Protein AF-A0A8B6GGG6-F1 (afdb_monomer_lite)

Sequence (159 aa):
MYVASELQCPTPSQWQFRARGRCNKIEPWYYCLFNENSLKYTDFCRNKQDFHQPGYKYVVSGNINGKPCDLERFQPFKFKTDGYSRCVFEKSVCNEEGQVNLKNGTTISDRTCRCDYTGGYAFVTKPANICFCVPSQEDCSCFKKHCKEKEILTPGMQC

pLDDT: mean 79.03, std 15.27, range [28.47, 96.12]

Secondary structure (DSSP, 8-state):
-------PPS-HHHHHHHHHHH-SS-SSSEEEEEETTTTEEEEEE-SS---BPTTEEEEEESEEEEEEPPTTEE-SS-B-TTS-SS-SEEPPP--STTEEEEE---SSS--EEEE-TTTTEEESS--SBTTBB-TTTS---EEE--PPTT----TTS--

Structure (mmCIF, N/CA/C/O backbone):
data_AF-A0A8B6GGG6-F1
#
_entry.id   AF-A0A8B6GGG6-F1
#
loop_
_atom_site.group_PDB
_atom_site.id
_atom_site.type_symbol
_atom_site.label_atom_id
_atom_site.label_alt_id
_atom_site.label_comp_id
_atom_site.label_asym_id
_atom_site.label_entity_id
_atom_site.label_seq_id
_atom_site.pdbx_PDB_ins_code
_atom_site.Cartn_x
_atom_site.Cartn_y
_atom_site.Cartn_z
_atom_site.occupancy
_atom_site.B_iso_or_equiv
_atom_site.auth_seq_id
_atom_site.auth_comp_id
_atom_site.auth_asym_id
_atom_site.auth_atom_id
_atom_site.pdbx_PDB_model_num
ATOM 1 N N . MET A 1 1 ? 15.063 11.631 -0.604 1.00 28.67 1 MET A N 1
ATOM 2 C CA . MET A 1 1 ? 15.228 11.563 -2.072 1.00 28.67 1 MET A CA 1
ATOM 3 C C . MET A 1 1 ? 15.707 10.151 -2.379 1.00 28.67 1 MET A C 1
ATOM 5 O O . MET A 1 1 ? 16.855 9.845 -2.097 1.00 28.67 1 MET A O 1
ATOM 9 N N . TYR A 1 2 ? 14.805 9.247 -2.770 1.00 30.88 2 TYR A N 1
ATOM 10 C CA . TYR A 1 2 ? 15.157 7.838 -2.974 1.00 30.88 2 TYR A CA 1
ATOM 11 C C . TYR A 1 2 ? 15.780 7.685 -4.358 1.00 30.88 2 TYR A C 1
ATOM 13 O O . TYR A 1 2 ? 15.108 7.868 -5.372 1.00 30.88 2 TYR A O 1
ATOM 21 N N . VAL A 1 3 ? 17.084 7.425 -4.375 1.00 28.47 3 VAL A N 1
ATOM 22 C CA . VAL A 1 3 ? 17.840 7.103 -5.581 1.00 28.47 3 VAL A CA 1
ATOM 23 C C . VAL A 1 3 ? 17.365 5.724 -6.022 1.00 28.47 3 VAL A C 1
ATOM 25 O O . VAL A 1 3 ? 17.671 4.724 -5.376 1.00 28.47 3 VAL A O 1
ATOM 28 N N . ALA A 1 4 ? 16.543 5.678 -7.072 1.00 39.56 4 ALA A N 1
ATOM 29 C CA . ALA A 1 4 ? 16.265 4.436 -7.772 1.00 39.56 4 ALA A CA 1
ATOM 30 C C . ALA A 1 4 ? 17.620 3.880 -8.208 1.00 39.56 4 ALA A C 1
ATOM 32 O O . ALA A 1 4 ? 18.365 4.566 -8.906 1.00 39.56 4 ALA A O 1
ATOM 33 N N . SER A 1 5 ? 17.970 2.690 -7.729 1.00 37.91 5 SER A N 1
ATOM 34 C CA . SER A 1 5 ? 19.156 1.970 -8.174 1.00 37.91 5 SER A CA 1
ATOM 35 C C . SER A 1 5 ? 19.097 1.871 -9.696 1.00 37.91 5 SER A C 1
ATOM 37 O O . SER A 1 5 ? 18.263 1.137 -10.226 1.00 37.91 5 SER A O 1
ATOM 39 N N . GLU A 1 6 ? 19.929 2.663 -10.377 1.00 42.44 6 GLU A N 1
ATOM 40 C CA . GLU A 1 6 ? 20.127 2.602 -11.820 1.00 42.44 6 GLU A CA 1
ATOM 41 C C . GLU A 1 6 ? 20.426 1.152 -12.196 1.00 42.44 6 GLU A C 1
ATOM 43 O O . GLU A 1 6 ? 21.482 0.610 -11.866 1.00 42.44 6 GLU A O 1
ATOM 48 N N . LEU A 1 7 ? 19.487 0.505 -12.882 1.00 52.12 7 LEU A N 1
ATOM 49 C CA . LEU A 1 7 ? 19.710 -0.794 -13.500 1.00 52.12 7 LEU A CA 1
ATOM 50 C C . LEU A 1 7 ? 20.606 -0.582 -14.733 1.00 52.12 7 LEU A C 1
ATOM 52 O O . LEU A 1 7 ? 20.142 -0.518 -15.873 1.00 52.12 7 LEU A O 1
ATOM 56 N N . GLN A 1 8 ? 21.908 -0.400 -14.501 1.00 53.03 8 GLN A N 1
ATOM 57 C CA . GLN A 1 8 ? 22.901 -0.337 -15.570 1.00 53.03 8 GLN A CA 1
ATOM 58 C C . GLN A 1 8 ? 23.038 -1.726 -16.211 1.00 53.03 8 GLN A C 1
ATOM 60 O O . GLN A 1 8 ? 23.214 -2.737 -15.529 1.00 53.03 8 GLN A O 1
ATOM 65 N N . CYS A 1 9 ? 22.919 -1.780 -17.541 1.00 59.56 9 CYS A N 1
ATOM 66 C CA . CYS A 1 9 ? 23.081 -3.007 -18.319 1.00 59.56 9 CYS A CA 1
ATOM 67 C C . CYS A 1 9 ? 24.459 -3.656 -18.040 1.00 59.56 9 CYS A C 1
ATOM 69 O O . CYS A 1 9 ? 25.456 -2.943 -17.909 1.00 59.56 9 CYS A O 1
ATOM 71 N N . PRO A 1 10 ? 24.565 -4.996 -17.981 1.00 60.44 10 PRO A N 1
ATOM 72 C CA . PRO A 1 10 ? 25.821 -5.662 -17.635 1.00 60.44 10 PRO A CA 1
ATOM 73 C C . PRO A 1 10 ? 26.903 -5.476 -18.715 1.00 60.44 10 PRO A C 1
ATOM 75 O O . PRO A 1 10 ? 26.742 -5.964 -19.821 1.00 60.44 10 PRO A O 1
ATOM 78 N N . THR A 1 11 ? 28.051 -4.882 -18.366 1.00 59.91 11 THR A N 1
ATOM 79 C CA . THR A 1 11 ? 29.222 -4.488 -19.202 1.00 59.91 11 THR A CA 1
ATOM 80 C C . THR A 1 11 ? 29.003 -3.307 -20.176 1.00 59.91 11 THR A C 1
ATOM 82 O O . THR A 1 11 ? 28.164 -3.385 -21.055 1.00 59.91 11 THR A O 1
ATOM 85 N N . PRO A 1 12 ? 29.784 -2.212 -20.125 1.00 60.22 12 PRO A N 1
ATOM 86 C CA . PRO A 1 12 ? 29.526 -1.028 -20.964 1.00 60.22 12 PRO A CA 1
ATOM 87 C C . PRO A 1 12 ? 29.773 -1.199 -22.478 1.00 60.22 12 PRO A C 1
ATOM 89 O O . PRO A 1 12 ? 29.028 -0.664 -23.298 1.00 60.22 12 PRO A O 1
ATOM 92 N N . SER A 1 13 ? 30.806 -1.946 -22.889 1.00 60.00 13 SER A N 1
ATOM 93 C CA . SER A 1 13 ? 31.321 -1.893 -24.271 1.00 60.00 13 SER A CA 1
ATOM 94 C C . SER A 1 13 ? 30.388 -2.525 -25.311 1.00 60.00 13 SER A C 1
ATOM 96 O O . SER A 1 13 ? 30.046 -1.887 -26.302 1.00 60.00 13 SER A O 1
ATOM 98 N N . GLN A 1 14 ? 29.903 -3.750 -25.086 1.00 62.59 14 GLN A N 1
ATOM 99 C CA . GLN A 1 14 ? 28.969 -4.415 -26.011 1.00 62.59 14 GLN A CA 1
ATOM 100 C C . GLN A 1 14 ? 27.596 -3.735 -26.075 1.00 62.59 14 GLN A C 1
ATOM 102 O O . GLN A 1 14 ? 26.838 -3.931 -27.028 1.00 62.59 14 GLN A O 1
ATOM 107 N N . TRP A 1 15 ? 27.253 -2.968 -25.046 1.00 60.91 15 TRP A N 1
ATOM 108 C CA . TRP A 1 15 ? 25.950 -2.337 -24.914 1.00 60.91 15 TRP A CA 1
ATOM 109 C C . TRP A 1 15 ? 25.926 -0.939 -25.523 1.00 60.91 15 TRP A C 1
ATOM 111 O O . TRP A 1 15 ? 24.925 -0.590 -26.135 1.00 60.91 15 TRP A O 1
ATOM 121 N N . GLN A 1 16 ? 27.038 -0.196 -25.510 1.00 60.81 16 GLN A N 1
ATOM 122 C CA . GLN A 1 16 ? 27.167 1.050 -26.277 1.00 60.81 16 GLN A CA 1
ATOM 123 C C . GLN A 1 16 ? 26.985 0.829 -27.787 1.00 60.81 16 GLN A C 1
ATOM 125 O O . GLN A 1 16 ? 26.296 1.610 -28.446 1.00 60.81 16 GLN A O 1
ATOM 130 N N . PHE A 1 17 ? 27.536 -0.258 -28.341 1.00 67.00 17 PHE A N 1
ATOM 131 C CA . PHE A 1 17 ? 27.317 -0.624 -29.748 1.00 67.00 17 PHE A CA 1
ATOM 132 C C . PHE A 1 17 ? 25.853 -0.989 -30.035 1.00 67.00 17 PHE A C 1
ATOM 134 O O . PHE A 1 17 ? 25.292 -0.539 -31.034 1.00 67.00 17 PHE A O 1
ATOM 141 N N . ARG A 1 18 ? 25.204 -1.750 -29.143 1.00 66.56 18 ARG A N 1
ATOM 142 C CA . ARG A 1 18 ? 23.777 -2.100 -29.272 1.00 66.56 18 ARG A CA 1
ATOM 143 C C . ARG A 1 18 ? 22.860 -0.884 -29.139 1.00 66.56 18 ARG A C 1
ATOM 145 O O . ARG A 1 18 ? 21.944 -0.735 -29.943 1.00 66.56 18 ARG A O 1
ATOM 152 N N . ALA A 1 19 ? 23.146 0.009 -28.193 1.00 64.94 19 ALA A N 1
ATOM 153 C CA . ALA A 1 19 ? 22.424 1.261 -27.999 1.00 64.94 19 ALA A CA 1
ATOM 154 C C . ALA A 1 19 ? 22.492 2.142 -29.253 1.00 64.94 19 ALA A C 1
ATOM 156 O O . ALA A 1 19 ? 21.459 2.622 -29.705 1.00 64.94 19 ALA A O 1
ATOM 157 N N . ARG A 1 20 ? 23.677 2.280 -29.868 1.00 65.50 20 ARG A N 1
ATOM 158 C CA . ARG A 1 20 ? 23.866 3.009 -31.139 1.00 65.50 20 ARG A CA 1
ATOM 159 C C . ARG A 1 20 ? 23.104 2.395 -32.315 1.00 65.50 20 ARG A C 1
ATOM 161 O O . ARG A 1 20 ? 22.663 3.131 -33.188 1.00 65.50 20 ARG A O 1
ATOM 168 N N . GLY A 1 21 ? 22.978 1.067 -32.354 1.00 67.12 21 GLY A N 1
ATOM 169 C CA . GLY A 1 21 ? 22.289 0.351 -33.433 1.00 67.12 21 GLY A CA 1
ATOM 170 C C . GLY A 1 21 ? 20.762 0.314 -33.305 1.00 67.12 21 GLY A C 1
ATOM 171 O O . GLY A 1 21 ? 20.074 0.227 -34.317 1.00 67.12 21 GLY A O 1
ATOM 172 N N . ARG A 1 22 ? 20.217 0.366 -32.080 1.00 65.94 22 ARG A N 1
ATOM 173 C CA . ARG A 1 22 ? 18.763 0.300 -31.818 1.00 65.94 22 ARG A CA 1
ATOM 174 C C . ARG A 1 22 ? 18.118 1.639 -31.487 1.00 65.94 22 ARG A C 1
ATOM 176 O O . ARG A 1 22 ? 16.952 1.844 -31.816 1.00 65.94 22 ARG A O 1
ATOM 183 N N . CYS A 1 23 ? 18.826 2.517 -30.788 1.00 68.38 23 CYS A N 1
ATOM 184 C CA . CYS A 1 23 ? 18.296 3.793 -30.341 1.00 68.38 23 CYS A CA 1
ATOM 185 C C . CYS A 1 23 ? 18.908 4.902 -31.193 1.00 68.38 23 CYS A C 1
ATOM 187 O O . CYS A 1 23 ? 20.124 5.036 -31.268 1.00 68.38 23 CYS A O 1
ATOM 189 N N . ASN A 1 24 ? 18.069 5.762 -31.773 1.00 63.84 24 ASN A N 1
ATOM 190 C CA . ASN A 1 24 ? 18.528 6.906 -32.574 1.00 63.84 24 ASN A CA 1
ATOM 191 C C . ASN A 1 24 ? 19.365 7.930 -31.768 1.00 63.84 24 ASN A C 1
ATOM 193 O O . ASN A 1 24 ? 19.870 8.893 -32.340 1.00 63.84 24 ASN A O 1
ATOM 197 N N . LYS A 1 25 ? 19.489 7.762 -30.442 1.00 60.47 25 LYS A N 1
ATOM 198 C CA . LYS A 1 25 ? 20.282 8.596 -29.529 1.00 60.47 25 LYS A CA 1
ATOM 199 C C . LYS A 1 25 ? 21.064 7.710 -28.550 1.00 60.47 25 LYS A C 1
ATOM 201 O O . LYS A 1 25 ? 20.513 6.745 -28.025 1.00 60.47 25 LYS A O 1
ATOM 206 N N . ILE A 1 26 ? 22.324 8.060 -28.286 1.00 59.59 26 ILE A N 1
ATOM 207 C CA . ILE A 1 26 ? 23.151 7.473 -27.212 1.00 59.59 26 ILE A CA 1
ATOM 208 C C . ILE A 1 26 ? 22.818 8.197 -25.899 1.00 59.59 26 ILE A C 1
ATOM 210 O O . ILE A 1 26 ? 22.468 9.367 -25.968 1.00 59.59 26 ILE A O 1
ATOM 214 N N . GLU A 1 27 ? 22.886 7.477 -24.768 1.00 54.91 27 GLU A N 1
ATOM 215 C CA . GLU A 1 27 ? 22.838 7.895 -23.344 1.00 54.91 27 GLU A CA 1
ATOM 216 C C . GLU A 1 27 ? 22.234 9.279 -22.995 1.00 54.91 27 GLU A C 1
ATOM 218 O O . GLU A 1 27 ? 22.670 10.306 -23.510 1.00 54.91 27 GLU A O 1
ATOM 223 N N . PRO A 1 28 ? 21.248 9.364 -22.073 1.00 55.41 28 PRO A N 1
ATOM 224 C CA . PRO A 1 28 ? 20.737 8.342 -21.142 1.00 55.41 28 PRO A CA 1
ATOM 225 C C . PRO A 1 28 ? 19.558 7.528 -21.718 1.00 55.41 28 PRO A C 1
ATOM 227 O O . PRO A 1 28 ? 18.651 7.093 -21.006 1.00 55.41 28 PRO A O 1
ATOM 230 N N . TRP A 1 29 ? 19.524 7.360 -23.042 1.00 62.28 29 TRP A N 1
ATOM 231 C CA . TRP A 1 29 ? 18.365 6.845 -23.771 1.00 62.28 29 TRP A CA 1
ATOM 232 C C . TRP A 1 29 ? 18.304 5.315 -23.878 1.00 62.28 29 TRP A C 1
ATOM 234 O O . TRP A 1 29 ? 17.492 4.804 -24.641 1.00 62.28 29 TRP A O 1
ATOM 244 N N . TYR A 1 30 ? 19.124 4.579 -23.129 1.00 70.19 30 TYR A N 1
ATOM 245 C CA . TYR A 1 30 ? 19.196 3.118 -23.176 1.00 70.19 30 TYR A CA 1
ATOM 246 C C . TYR A 1 30 ? 19.252 2.535 -21.766 1.00 70.19 30 TYR A C 1
ATOM 248 O O . TYR A 1 30 ? 20.021 3.016 -20.939 1.00 70.19 30 TYR A O 1
ATOM 256 N N . TYR A 1 31 ? 18.426 1.530 -21.481 1.00 72.94 31 TYR A N 1
ATOM 257 C CA . TYR A 1 31 ? 18.376 0.863 -20.179 1.00 72.94 31 TYR A CA 1
ATOM 258 C C . TYR A 1 31 ? 17.923 -0.591 -20.331 1.00 72.94 31 TYR A C 1
ATOM 260 O O . TYR A 1 31 ? 17.303 -0.962 -21.330 1.00 72.94 31 TYR A O 1
ATOM 268 N N . CYS A 1 32 ? 18.233 -1.417 -19.334 1.00 74.81 32 CYS A N 1
ATOM 269 C CA . CYS A 1 32 ? 17.869 -2.829 -19.319 1.00 74.81 32 CYS A CA 1
ATOM 270 C C . CYS A 1 32 ? 16.947 -3.122 -18.144 1.00 74.81 32 CYS A C 1
ATOM 272 O O . CYS A 1 32 ? 17.189 -2.662 -17.032 1.00 74.81 32 CYS A O 1
ATOM 274 N N . LEU A 1 33 ? 15.922 -3.937 -18.379 1.00 75.62 33 LEU A N 1
ATOM 275 C CA . LEU A 1 33 ? 15.035 -4.429 -17.330 1.00 75.62 33 LEU A CA 1
ATOM 276 C C . LEU A 1 33 ? 15.120 -5.947 -17.254 1.00 75.62 33 LEU A C 1
ATOM 278 O O . LEU A 1 33 ? 15.150 -6.634 -18.279 1.00 75.62 33 LEU A O 1
ATOM 282 N N . PHE A 1 34 ? 15.143 -6.475 -16.035 1.00 74.44 34 PHE A N 1
ATOM 283 C CA . PHE A 1 34 ? 15.066 -7.911 -15.815 1.00 74.44 34 PHE A CA 1
ATOM 284 C C . PHE A 1 34 ? 13.627 -8.393 -16.020 1.00 74.44 34 PHE A C 1
ATOM 286 O O . PHE A 1 34 ? 12.696 -7.903 -15.380 1.00 74.44 34 PHE A O 1
ATOM 293 N N . ASN A 1 35 ? 13.441 -9.356 -16.918 1.00 72.38 35 ASN A N 1
ATOM 294 C CA . ASN A 1 35 ? 12.169 -10.030 -17.112 1.00 72.38 35 ASN A CA 1
ATOM 295 C C . ASN A 1 35 ? 12.125 -11.284 -16.232 1.00 72.38 35 ASN A C 1
ATOM 297 O O . ASN A 1 35 ? 12.769 -12.284 -16.552 1.00 72.38 35 ASN A O 1
ATOM 301 N N . GLU A 1 36 ? 11.340 -11.234 -15.152 1.00 70.62 36 GLU A N 1
ATOM 302 C CA . GLU A 1 36 ? 11.154 -12.361 -14.228 1.00 70.62 36 GLU A CA 1
ATOM 303 C C . GLU A 1 36 ? 10.545 -13.598 -14.923 1.00 70.62 36 GLU A C 1
ATOM 305 O O . GLU A 1 36 ? 10.891 -14.718 -14.562 1.00 70.62 36 GLU A O 1
ATOM 310 N N . ASN A 1 37 ? 9.718 -13.430 -15.965 1.00 70.88 37 ASN A N 1
ATOM 311 C CA . ASN A 1 37 ? 9.087 -14.557 -16.669 1.00 70.88 37 ASN A CA 1
ATOM 312 C C . ASN A 1 37 ? 10.074 -15.328 -17.553 1.00 70.88 37 ASN A C 1
ATOM 314 O O . ASN A 1 37 ? 9.976 -16.544 -17.683 1.00 70.88 37 ASN A O 1
ATOM 318 N N . SER A 1 38 ? 11.006 -14.623 -18.202 1.00 73.12 38 SER A N 1
ATOM 319 C CA . SER A 1 38 ? 11.993 -15.241 -19.096 1.00 73.12 38 SER A CA 1
ATOM 320 C C . SER A 1 38 ? 13.372 -15.413 -18.459 1.00 73.12 38 SER A C 1
ATOM 322 O O . SER A 1 38 ? 14.278 -15.890 -19.139 1.00 73.12 38 SER A O 1
ATOM 324 N N . LEU A 1 39 ? 13.549 -14.965 -17.209 1.00 75.06 39 LEU A N 1
ATOM 325 C CA . LEU A 1 39 ? 14.817 -14.914 -16.469 1.00 75.06 39 LEU A CA 1
ATOM 326 C C . LEU A 1 39 ? 15.965 -14.264 -17.265 1.00 75.06 39 LEU A C 1
ATOM 328 O O . LEU A 1 39 ? 17.110 -14.710 -17.224 1.00 75.06 39 LEU A O 1
ATOM 332 N N . LYS A 1 40 ? 15.655 -13.216 -18.039 1.00 75.12 40 LYS A N 1
ATOM 333 C CA . LYS A 1 40 ? 16.604 -12.548 -18.948 1.00 75.12 40 LYS A CA 1
ATOM 334 C C . LYS A 1 40 ? 16.467 -11.035 -18.873 1.00 75.12 40 LYS A C 1
ATOM 336 O O . LYS A 1 40 ? 15.372 -10.515 -18.675 1.00 75.12 40 LYS A O 1
ATOM 341 N N . TYR A 1 41 ? 17.569 -10.328 -19.107 1.00 75.69 41 TYR A N 1
ATOM 342 C CA . TYR A 1 41 ? 17.535 -8.886 -19.330 1.00 75.69 41 TYR A CA 1
ATOM 343 C C . TYR A 1 41 ? 17.018 -8.584 -20.734 1.00 75.69 41 TYR A C 1
ATOM 345 O O . TYR A 1 41 ? 17.494 -9.157 -21.713 1.00 75.69 41 TYR A O 1
ATOM 353 N N . THR A 1 42 ? 16.041 -7.686 -20.812 1.00 75.12 42 THR A N 1
ATOM 354 C CA . THR A 1 42 ? 15.537 -7.126 -22.068 1.00 75.12 42 THR A CA 1
ATOM 355 C C . THR A 1 42 ? 15.947 -5.667 -22.135 1.00 75.12 42 THR A C 1
ATOM 357 O O . THR A 1 42 ? 15.874 -4.950 -21.135 1.00 75.12 42 THR A O 1
ATOM 360 N N . ASP A 1 43 ? 16.409 -5.243 -23.299 1.00 74.50 43 ASP A N 1
ATOM 361 C CA . ASP A 1 43 ? 16.922 -3.906 -23.512 1.00 74.50 43 ASP A CA 1
ATOM 362 C C . ASP A 1 43 ? 15.911 -2.983 -24.174 1.00 74.50 43 ASP A C 1
ATOM 364 O O . ASP A 1 43 ? 15.184 -3.374 -25.087 1.00 74.50 43 ASP A O 1
ATOM 368 N N . PHE A 1 44 ? 15.892 -1.738 -23.708 1.00 74.19 44 PHE A N 1
ATOM 369 C CA . PHE A 1 44 ? 14.906 -0.746 -24.094 1.00 74.19 44 PHE A CA 1
ATOM 370 C C . PHE A 1 44 ? 15.572 0.579 -24.442 1.00 74.19 44 PHE A C 1
ATOM 372 O O . PHE A 1 44 ? 16.475 1.057 -23.753 1.00 74.19 44 PHE A O 1
ATOM 379 N N . CYS A 1 45 ? 15.060 1.211 -25.495 1.00 73.00 45 CYS A N 1
ATOM 380 C CA . CYS A 1 45 ? 15.340 2.609 -25.779 1.00 73.00 45 CYS A CA 1
ATOM 381 C C . CYS A 1 45 ? 14.321 3.488 -25.046 1.00 73.00 45 CYS A C 1
ATOM 383 O O . CYS A 1 45 ? 13.115 3.248 -25.119 1.00 73.00 45 CYS A O 1
ATOM 385 N N . ARG A 1 46 ? 14.777 4.554 -24.390 1.00 68.88 46 ARG A N 1
ATOM 386 C CA . ARG A 1 46 ? 13.966 5.569 -23.696 1.00 68.88 46 ARG A CA 1
ATOM 387 C C . ARG A 1 46 ? 13.255 6.496 -24.695 1.00 68.88 46 ARG A C 1
ATOM 389 O O . ARG A 1 46 ? 13.272 7.708 -24.550 1.00 68.88 46 ARG A O 1
ATOM 396 N N . ASN A 1 47 ? 12.648 5.952 -25.744 1.00 59.12 47 ASN A N 1
ATOM 397 C CA . ASN A 1 47 ? 12.038 6.749 -26.815 1.00 59.12 47 ASN A CA 1
ATOM 398 C C . ASN A 1 47 ? 10.678 7.331 -26.387 1.00 59.12 47 ASN A C 1
ATOM 400 O O . ASN A 1 47 ? 10.259 8.370 -26.891 1.00 59.12 47 ASN A O 1
ATOM 404 N N . LYS A 1 48 ? 10.033 6.690 -25.407 1.00 55.72 48 LYS A N 1
ATOM 405 C CA . LYS A 1 48 ? 8.927 7.201 -24.598 1.00 55.72 48 LYS A CA 1
ATOM 406 C C . LYS A 1 48 ? 9.214 6.785 -23.159 1.00 55.72 48 LYS A C 1
ATOM 408 O O . LYS A 1 48 ? 9.438 5.609 -22.894 1.00 55.72 48 LYS A O 1
ATOM 413 N N . GLN A 1 49 ? 9.276 7.732 -22.226 1.00 58.91 49 GLN A N 1
ATOM 414 C CA . GLN A 1 49 ? 9.049 7.363 -20.830 1.00 58.91 49 GLN A CA 1
ATOM 415 C C . GLN A 1 49 ? 7.579 6.958 -20.759 1.00 58.91 49 GLN A C 1
ATOM 417 O O . GLN A 1 49 ? 6.708 7.826 -20.819 1.00 58.91 49 GLN A O 1
ATOM 422 N N . ASP A 1 50 ? 7.299 5.657 -20.720 1.00 60.97 50 ASP A N 1
ATOM 423 C CA . ASP A 1 50 ? 5.927 5.187 -20.577 1.00 60.97 50 ASP A CA 1
ATOM 424 C C . ASP A 1 50 ? 5.513 5.400 -19.122 1.00 60.97 50 ASP A C 1
ATOM 426 O O . ASP A 1 50 ? 5.823 4.632 -18.210 1.00 60.97 50 ASP A O 1
ATOM 430 N N . PHE A 1 51 ? 4.861 6.535 -18.894 1.00 66.12 51 PHE A N 1
ATOM 431 C CA . PHE A 1 51 ? 4.207 6.820 -17.633 1.00 66.12 51 PHE A CA 1
ATOM 432 C C . PHE A 1 51 ? 2.886 6.079 -17.614 1.00 66.12 51 PHE A C 1
ATOM 434 O O . PHE A 1 51 ? 1.946 6.436 -18.326 1.00 66.12 51 PHE A O 1
ATOM 441 N N . HIS A 1 52 ? 2.786 5.087 -16.749 1.00 72.31 52 HIS A N 1
ATOM 442 C CA . HIS A 1 52 ? 1.493 4.506 -16.443 1.00 72.31 52 HIS A CA 1
ATOM 443 C C . HIS A 1 52 ? 0.860 5.236 -15.261 1.00 72.31 52 HIS A C 1
ATOM 445 O O . HIS A 1 52 ? 1.528 5.883 -14.449 1.00 72.31 52 HIS A O 1
ATOM 451 N N . GLN A 1 53 ? -0.464 5.167 -15.201 1.00 85.50 53 GLN A N 1
ATOM 452 C CA . GLN A 1 53 ? -1.253 5.825 -14.169 1.00 85.50 53 GLN A CA 1
ATOM 453 C C . GLN A 1 53 ? -0.930 5.258 -12.772 1.00 85.50 53 GLN A C 1
ATOM 455 O O . GLN A 1 53 ? -0.394 4.148 -12.670 1.00 85.50 53 GLN A O 1
ATOM 460 N N . PRO A 1 54 ? -1.237 5.998 -11.688 1.00 89.94 54 PRO A N 1
ATOM 461 C CA . PRO A 1 54 ? -1.160 5.459 -10.335 1.00 89.94 54 PRO A CA 1
ATOM 462 C C . PRO A 1 54 ? -1.856 4.098 -10.221 1.00 89.94 54 PRO A C 1
ATOM 464 O O . PRO A 1 54 ? -2.877 3.850 -10.860 1.00 89.94 54 PRO A O 1
ATOM 467 N N . GLY A 1 55 ? -1.290 3.221 -9.399 1.00 90.06 55 GLY A N 1
ATOM 468 C CA . GLY A 1 55 ? -1.826 1.890 -9.129 1.00 90.06 55 GLY A CA 1
ATOM 469 C C . GLY A 1 55 ? -1.471 0.823 -10.153 1.00 90.06 55 GLY A C 1
ATOM 470 O O . GLY A 1 55 ? -2.043 -0.266 -10.131 1.00 90.06 55 GLY A O 1
ATOM 471 N N . TYR A 1 56 ? -0.506 1.113 -11.019 1.00 88.38 56 TYR A N 1
ATOM 472 C CA . TYR A 1 56 ? 0.074 0.153 -11.945 1.00 88.38 56 TYR A CA 1
ATOM 473 C C . TYR A 1 56 ? 1.569 -0.039 -11.648 1.00 88.38 56 TYR A C 1
ATOM 475 O O . TYR A 1 56 ? 2.221 0.841 -11.095 1.00 88.38 56 TYR A O 1
ATOM 483 N N . LYS A 1 57 ? 2.116 -1.182 -12.058 1.00 85.25 57 LYS A N 1
ATOM 484 C CA . LYS A 1 57 ? 3.546 -1.509 -12.179 1.00 85.25 57 LYS A CA 1
ATOM 485 C C . LYS A 1 57 ? 3.864 -1.850 -13.634 1.00 85.25 57 LYS A C 1
ATOM 487 O O . LYS A 1 57 ? 2.941 -2.158 -14.393 1.00 85.25 57 LYS A O 1
ATOM 492 N N . TYR A 1 58 ? 5.134 -1.834 -14.033 1.00 80.25 58 TYR A N 1
ATOM 493 C CA . TYR A 1 58 ? 5.492 -2.360 -15.350 1.00 80.25 58 TYR A CA 1
ATOM 494 C C . TYR A 1 58 ? 5.680 -3.871 -15.321 1.00 80.25 58 TYR A C 1
ATOM 496 O O . TYR A 1 58 ? 6.103 -4.453 -14.324 1.00 80.25 58 TYR A O 1
ATOM 504 N N . VAL A 1 59 ? 5.413 -4.498 -16.460 1.00 79.19 59 VAL A N 1
ATOM 505 C CA . VAL A 1 59 ? 5.759 -5.887 -16.747 1.00 79.19 59 VAL A CA 1
ATOM 506 C C . VAL A 1 59 ? 6.443 -5.936 -18.105 1.00 79.19 59 VAL A C 1
ATOM 508 O O . VAL A 1 59 ? 6.011 -5.281 -19.055 1.00 79.19 59 VAL A O 1
ATOM 511 N N . VAL A 1 60 ? 7.509 -6.729 -18.188 1.00 76.62 60 VAL A N 1
ATOM 512 C CA . VAL A 1 60 ? 8.251 -6.964 -19.426 1.00 76.62 60 VAL A CA 1
ATOM 513 C C . VAL A 1 60 ? 7.715 -8.225 -20.106 1.00 76.62 60 VAL A C 1
ATOM 515 O O . VAL A 1 60 ? 7.793 -9.318 -19.553 1.00 76.62 60 VAL A O 1
ATOM 518 N N . SER A 1 61 ? 7.165 -8.083 -21.312 1.00 70.44 61 SER A N 1
ATOM 519 C CA . SER A 1 61 ? 6.675 -9.200 -22.136 1.00 70.44 61 SER A CA 1
ATOM 520 C C . SER A 1 61 ? 6.888 -8.893 -23.619 1.00 70.44 61 SER A C 1
ATOM 522 O O . SER A 1 61 ? 5.941 -8.605 -24.349 1.00 70.44 61 SER A O 1
ATOM 524 N N . GLY A 1 62 ? 8.151 -8.851 -24.052 1.00 66.31 62 GLY A N 1
ATOM 525 C CA . GLY A 1 62 ? 8.548 -8.380 -25.388 1.00 66.31 62 GLY A CA 1
ATOM 526 C C . GLY A 1 62 ? 8.486 -6.852 -25.539 1.00 66.31 62 GLY A C 1
ATOM 527 O O . GLY A 1 62 ? 9.403 -6.269 -26.100 1.00 66.31 62 GLY A O 1
ATOM 528 N N . ASN A 1 63 ? 7.468 -6.215 -24.950 1.00 72.81 63 ASN A N 1
ATOM 529 C CA . ASN A 1 63 ? 7.322 -4.769 -24.746 1.00 72.81 63 ASN A CA 1
ATOM 530 C C . ASN A 1 63 ? 7.146 -4.441 -23.250 1.00 72.81 63 ASN A C 1
ATOM 532 O O . ASN A 1 63 ? 6.967 -5.350 -22.430 1.00 72.81 63 ASN A O 1
ATOM 536 N N . ILE A 1 64 ? 7.171 -3.149 -22.902 1.00 75.88 64 ILE A N 1
ATOM 537 C CA . ILE A 1 64 ? 6.825 -2.66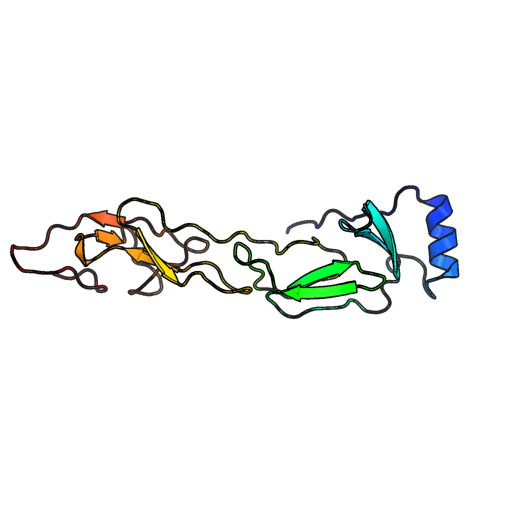6 -21.559 1.00 75.88 64 ILE A CA 1
ATOM 538 C C . ILE A 1 64 ? 5.327 -2.376 -21.506 1.00 75.88 64 ILE A C 1
ATOM 540 O O . ILE A 1 64 ? 4.825 -1.559 -22.271 1.00 75.88 64 ILE A O 1
ATOM 544 N N . ASN A 1 65 ? 4.620 -3.048 -20.600 1.00 78.44 65 ASN A N 1
ATOM 545 C CA . ASN A 1 65 ? 3.191 -2.844 -20.379 1.00 78.44 65 ASN A CA 1
ATOM 546 C C . ASN A 1 65 ? 2.910 -2.505 -18.915 1.00 78.44 65 ASN A C 1
ATOM 548 O O . ASN A 1 65 ? 3.617 -2.960 -18.016 1.00 78.44 65 ASN A O 1
ATOM 552 N N . GLY A 1 66 ? 1.828 -1.770 -18.672 1.00 82.06 66 GLY A N 1
ATOM 553 C CA . GLY A 1 66 ? 1.324 -1.509 -17.328 1.00 82.06 66 GLY A CA 1
ATOM 554 C C . GLY A 1 66 ? 0.394 -2.625 -16.866 1.00 82.06 66 GLY A C 1
ATOM 555 O O . GLY A 1 66 ? -0.546 -2.981 -17.573 1.00 82.06 66 GLY A O 1
ATOM 556 N N . LYS A 1 67 ? 0.614 -3.141 -15.658 1.00 87.38 67 LYS A N 1
ATOM 557 C CA . LYS A 1 67 ? -0.282 -4.078 -14.969 1.00 87.38 67 LYS A CA 1
ATOM 558 C C . LYS A 1 67 ? -0.714 -3.474 -13.630 1.00 87.38 67 LYS A C 1
ATOM 560 O O . LYS A 1 67 ? 0.135 -2.868 -12.982 1.00 87.38 67 LYS A O 1
ATOM 565 N N . PRO A 1 68 ? -1.973 -3.626 -13.185 1.00 90.25 68 PRO A N 1
ATOM 566 C CA . PRO A 1 68 ? -2.379 -3.177 -11.856 1.00 90.25 68 PRO A CA 1
ATOM 567 C C . PRO A 1 68 ? -1.483 -3.748 -10.745 1.00 90.25 68 PRO A C 1
ATOM 569 O O . PRO A 1 68 ? -0.930 -4.845 -10.888 1.00 90.25 68 PRO A O 1
ATOM 572 N N . CYS A 1 69 ? -1.341 -3.009 -9.643 1.00 91.19 69 CYS A N 1
ATOM 573 C CA . CYS A 1 69 ? -0.683 -3.516 -8.440 1.00 91.19 69 CYS A CA 1
ATOM 574 C C . CYS A 1 69 ? -1.365 -4.793 -7.938 1.00 91.19 69 CYS A C 1
ATOM 576 O O . CYS A 1 69 ? -2.582 -4.948 -8.057 1.00 91.19 69 CYS A O 1
ATOM 578 N N . ASP A 1 70 ? -0.572 -5.694 -7.357 1.00 91.69 70 ASP A N 1
ATOM 579 C CA . ASP A 1 70 ? -1.110 -6.881 -6.694 1.00 91.69 70 ASP A CA 1
ATOM 580 C C . ASP A 1 70 ? -1.922 -6.469 -5.455 1.00 91.69 70 ASP A C 1
ATOM 582 O O . ASP A 1 70 ? -1.746 -5.372 -4.926 1.00 91.69 70 ASP A O 1
ATOM 586 N N . LEU A 1 71 ? -2.798 -7.354 -4.975 1.00 91.69 71 LEU A N 1
ATOM 587 C CA . LEU A 1 71 ? -3.762 -7.035 -3.914 1.00 91.69 71 LEU A CA 1
ATOM 588 C C . LEU A 1 71 ? -3.122 -6.491 -2.629 1.00 91.69 71 LEU A C 1
ATOM 590 O O . LEU A 1 71 ? -3.697 -5.594 -2.018 1.00 91.69 71 LEU A O 1
ATOM 594 N N . GLU A 1 72 ? -1.929 -6.962 -2.266 1.00 93.75 72 GLU A N 1
ATOM 595 C CA . GLU A 1 72 ? -1.217 -6.553 -1.046 1.00 93.75 72 GLU A CA 1
ATOM 596 C C . GLU A 1 72 ? -0.296 -5.340 -1.241 1.00 93.75 72 GLU A C 1
ATOM 598 O O . GLU A 1 72 ? 0.432 -4.958 -0.328 1.00 93.75 72 GLU A O 1
ATOM 603 N N . ARG A 1 73 ? -0.293 -4.716 -2.425 1.00 93.56 73 ARG A N 1
ATOM 604 C CA . ARG A 1 73 ? 0.574 -3.574 -2.734 1.00 93.56 73 ARG A CA 1
ATOM 605 C C . ARG A 1 73 ? -0.192 -2.424 -3.367 1.00 93.56 73 ARG A C 1
ATOM 607 O O . ARG A 1 73 ? -1.252 -2.601 -3.965 1.00 93.56 73 ARG A O 1
ATOM 614 N N . PHE A 1 74 ? 0.369 -1.228 -3.264 1.00 93.25 74 PHE A N 1
ATOM 615 C CA . PHE A 1 74 ? -0.187 -0.038 -3.891 1.00 93.25 74 PHE A CA 1
ATOM 616 C C . PHE A 1 74 ? 0.905 0.920 -4.370 1.00 93.25 74 PHE A C 1
ATOM 618 O O . PHE A 1 74 ? 2.070 0.847 -3.969 1.00 93.25 74 PHE A O 1
ATOM 625 N N . GLN A 1 75 ? 0.528 1.818 -5.274 1.00 91.44 75 GLN A N 1
ATOM 626 C CA . GLN A 1 75 ? 1.397 2.867 -5.777 1.00 91.44 75 GLN A CA 1
ATOM 627 C C . GLN A 1 75 ? 0.591 4.146 -6.046 1.00 91.44 75 GLN A C 1
ATOM 629 O O . GLN A 1 75 ? -0.122 4.224 -7.047 1.00 91.44 75 GLN A O 1
ATOM 634 N N . PRO A 1 76 ? 0.711 5.172 -5.188 1.00 89.50 76 PRO A N 1
ATOM 635 C CA . PRO A 1 76 ? -0.097 6.388 -5.283 1.00 89.50 76 PRO A CA 1
ATOM 636 C C . PRO A 1 76 ? 0.370 7.341 -6.394 1.00 89.50 76 PRO A C 1
ATOM 638 O O . PRO A 1 76 ? -0.318 8.305 -6.718 1.00 89.50 76 PRO A O 1
ATOM 641 N N . PHE A 1 77 ? 1.532 7.085 -6.997 1.00 87.12 77 PHE A N 1
ATOM 642 C CA . PHE A 1 77 ? 2.116 7.913 -8.047 1.00 87.12 77 PHE A CA 1
ATOM 643 C C . PHE A 1 77 ? 2.300 7.144 -9.359 1.00 87.12 77 PHE A C 1
ATOM 645 O O . PHE A 1 77 ? 2.300 5.913 -9.407 1.00 87.12 77 PHE A O 1
ATOM 652 N N . LYS A 1 78 ? 2.466 7.897 -10.449 1.00 84.06 78 LYS A N 1
ATOM 653 C CA . LYS A 1 78 ? 2.825 7.350 -11.763 1.00 84.06 78 LYS A CA 1
ATOM 654 C C . LYS A 1 78 ? 4.223 6.741 -11.684 1.00 84.06 78 LYS A C 1
ATOM 656 O O . LYS A 1 78 ? 5.140 7.423 -11.225 1.00 84.06 78 LYS A O 1
ATOM 661 N N . PHE A 1 79 ? 4.407 5.510 -12.152 1.00 74.19 79 PHE A N 1
ATOM 662 C CA . PHE A 1 79 ? 5.760 4.967 -12.276 1.00 74.19 79 PHE A CA 1
ATOM 663 C C . PHE A 1 79 ? 6.407 5.375 -13.595 1.00 74.19 79 PHE A C 1
ATOM 665 O O . PHE A 1 79 ? 5.734 5.724 -14.569 1.00 74.19 79 PHE A O 1
ATOM 672 N N . LYS A 1 80 ? 7.736 5.287 -13.600 1.00 71.56 80 LYS A N 1
ATOM 673 C CA . LYS A 1 80 ? 8.581 5.351 -14.787 1.00 71.56 80 LYS A CA 1
ATOM 674 C C . LYS A 1 80 ? 9.191 3.975 -15.026 1.00 71.56 80 LYS A C 1
ATOM 676 O O . LYS A 1 80 ? 9.460 3.236 -14.079 1.00 71.56 80 LYS A O 1
ATOM 681 N N . THR A 1 81 ? 9.379 3.626 -16.288 1.00 66.31 81 THR A N 1
ATOM 682 C CA . THR A 1 81 ? 9.857 2.305 -16.713 1.00 66.31 81 THR A CA 1
ATOM 683 C C . THR A 1 81 ? 11.301 2.003 -16.317 1.00 66.31 81 THR A C 1
ATOM 685 O O . THR A 1 81 ? 11.709 0.856 -16.399 1.00 66.31 81 THR A O 1
ATOM 688 N N . ASP A 1 82 ? 12.063 2.996 -15.859 1.00 61.06 82 ASP A N 1
ATOM 689 C CA . ASP A 1 82 ? 13.408 2.858 -15.289 1.00 61.06 82 ASP A CA 1
ATOM 690 C C . ASP A 1 82 ? 13.407 2.627 -13.762 1.00 61.06 82 ASP A C 1
ATOM 692 O O . ASP A 1 82 ? 14.464 2.636 -13.137 1.00 61.06 82 ASP A O 1
ATOM 696 N N . GLY A 1 83 ? 12.229 2.440 -13.154 1.00 64.38 83 GLY A N 1
ATOM 697 C CA . GLY A 1 83 ? 12.053 2.206 -11.718 1.00 64.38 83 GLY A CA 1
ATOM 698 C C . GLY A 1 83 ? 11.889 0.731 -11.326 1.00 64.38 83 GLY A C 1
ATOM 699 O O . GLY A 1 83 ? 12.281 -0.188 -12.043 1.00 64.38 83 GLY A O 1
ATOM 700 N N . TYR A 1 84 ? 11.263 0.490 -10.172 1.00 65.38 84 TYR A N 1
ATOM 701 C CA . TYR A 1 84 ? 10.975 -0.856 -9.666 1.00 65.38 84 TYR A CA 1
ATOM 702 C C . TYR A 1 84 ? 9.858 -1.553 -10.456 1.00 65.38 84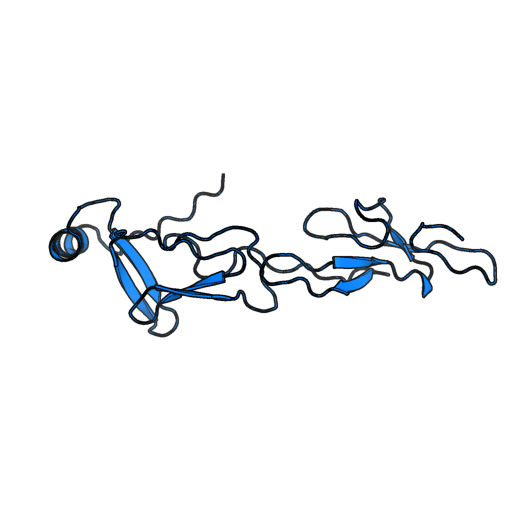 TYR A C 1
ATOM 704 O O . TYR A 1 84 ? 8.824 -0.955 -10.749 1.00 65.38 84 TYR A O 1
ATOM 712 N N . SER A 1 85 ? 10.036 -2.847 -10.738 1.00 73.31 85 SER A N 1
ATOM 713 C CA . SER A 1 85 ? 9.047 -3.700 -11.426 1.00 73.31 85 SER A CA 1
ATOM 714 C C . SER A 1 85 ? 7.833 -4.050 -10.564 1.00 73.31 85 SER A C 1
ATOM 716 O O . SER A 1 85 ? 6.854 -4.614 -11.050 1.00 73.31 85 SER A O 1
ATOM 718 N N . ARG A 1 86 ? 7.876 -3.722 -9.271 1.00 81.25 86 ARG A N 1
ATOM 719 C CA . ARG A 1 86 ? 6.803 -3.950 -8.301 1.00 81.25 86 ARG A CA 1
ATOM 720 C C . ARG A 1 86 ? 6.283 -2.613 -7.800 1.00 81.25 86 ARG A C 1
ATOM 722 O O . ARG A 1 86 ? 7.043 -1.655 -7.691 1.00 81.25 86 ARG A O 1
ATOM 729 N N . CYS A 1 87 ? 5.000 -2.573 -7.443 1.00 87.19 87 CYS A N 1
ATOM 730 C CA . CYS A 1 87 ? 4.453 -1.413 -6.749 1.00 87.19 87 CYS A CA 1
ATOM 731 C C . CYS A 1 87 ? 5.209 -1.191 -5.436 1.00 87.19 87 CYS A C 1
ATOM 733 O O . CYS A 1 87 ? 5.535 -2.152 -4.731 1.00 87.19 87 CYS A O 1
ATOM 735 N N . VAL A 1 88 ? 5.528 0.073 -5.168 1.00 87.81 88 VAL A N 1
ATOM 736 C CA . VAL A 1 88 ? 6.546 0.461 -4.184 1.00 87.81 88 VAL A CA 1
ATOM 737 C C . VAL A 1 88 ? 6.124 0.150 -2.752 1.00 87.81 88 VAL A C 1
ATOM 739 O O . VAL A 1 88 ? 6.965 -0.264 -1.960 1.00 87.81 88 VAL A O 1
ATOM 742 N N . PHE A 1 89 ? 4.839 0.299 -2.430 1.00 91.69 89 PHE A N 1
ATOM 743 C CA . PHE A 1 89 ? 4.355 0.159 -1.062 1.00 91.69 89 PHE A CA 1
ATOM 744 C C . PHE A 1 89 ? 3.591 -1.144 -0.862 1.00 91.69 89 PHE A C 1
ATOM 746 O O . PHE A 1 89 ? 2.769 -1.533 -1.695 1.00 91.69 89 PHE A O 1
ATOM 753 N N . GLU A 1 90 ? 3.862 -1.801 0.260 1.00 93.88 90 GLU A N 1
ATOM 754 C CA . GLU A 1 90 ? 3.024 -2.869 0.802 1.00 93.88 90 GLU A CA 1
ATOM 755 C C . GLU A 1 90 ? 1.897 -2.260 1.626 1.00 93.88 90 GLU A C 1
ATOM 757 O O . GLU A 1 90 ? 2.065 -1.203 2.235 1.00 93.88 90 GLU A O 1
ATOM 762 N N . LYS A 1 91 ? 0.731 -2.903 1.607 1.00 95.00 91 LYS A N 1
ATOM 763 C CA . LYS A 1 91 ? -0.401 -2.460 2.410 1.00 95.00 91 LYS A CA 1
ATOM 764 C C . LYS A 1 91 ? -0.191 -2.833 3.868 1.00 95.00 91 LYS A C 1
ATOM 766 O O . LYS A 1 91 ? 0.133 -3.975 4.188 1.00 95.00 91 LYS A O 1
ATOM 771 N N . SER A 1 92 ? -0.461 -1.879 4.741 1.00 95.06 92 SER A N 1
ATOM 772 C CA . SER A 1 92 ? -0.439 -2.055 6.185 1.00 95.06 92 SER A CA 1
ATOM 773 C C . SER A 1 92 ? -1.500 -3.054 6.635 1.00 95.06 92 SER A C 1
ATOM 775 O O . SER A 1 92 ? -2.545 -3.211 5.997 1.00 95.06 92 SER A O 1
ATOM 777 N N . VAL A 1 93 ? -1.265 -3.720 7.762 1.00 92.69 93 VAL A N 1
ATOM 778 C CA . VAL A 1 93 ? -2.206 -4.656 8.395 1.00 92.69 93 VAL A CA 1
ATOM 779 C C . VAL A 1 93 ? -2.948 -3.988 9.554 1.00 92.69 93 VAL A C 1
ATOM 781 O O . VAL A 1 93 ? -2.390 -3.137 10.230 1.00 92.69 93 VAL A O 1
ATOM 784 N N . CYS A 1 94 ? -4.211 -4.371 9.765 1.00 93.81 94 CYS A N 1
ATOM 785 C CA . CYS A 1 94 ? -4.999 -3.967 10.936 1.00 93.81 94 CYS A CA 1
ATOM 786 C C . CYS A 1 94 ? -5.040 -5.151 11.907 1.00 93.81 94 CYS A C 1
ATOM 788 O O . CYS A 1 94 ? -6.002 -5.921 11.881 1.00 93.81 94 CYS A O 1
ATOM 790 N N . ASN A 1 95 ? -3.959 -5.388 12.645 1.00 92.06 95 ASN A N 1
ATOM 791 C CA . ASN A 1 95 ? -3.804 -6.586 13.478 1.00 92.06 95 ASN A CA 1
ATOM 792 C C . ASN A 1 95 ? -3.387 -6.291 14.923 1.00 92.06 95 ASN A C 1
ATOM 794 O O . ASN A 1 95 ? -3.156 -7.237 15.676 1.00 92.06 95 ASN A O 1
ATOM 798 N N . GLU A 1 96 ? -3.287 -5.022 15.313 1.00 91.75 96 GLU A N 1
ATOM 799 C CA . GLU A 1 96 ? -3.060 -4.674 16.713 1.00 91.75 96 GLU A CA 1
ATOM 800 C C . GLU A 1 96 ? -4.336 -4.870 17.539 1.00 91.75 96 GLU A C 1
ATOM 802 O O . GLU A 1 96 ? -5.443 -5.020 17.008 1.00 91.75 96 GLU A O 1
ATOM 807 N N . GLU A 1 97 ? -4.186 -4.887 18.863 1.00 94.00 97 GLU A N 1
ATOM 808 C CA . GLU A 1 97 ? -5.304 -5.133 19.767 1.00 94.00 97 GLU A CA 1
ATOM 809 C C . GLU A 1 97 ? -6.431 -4.112 19.555 1.00 94.00 97 GLU A C 1
ATOM 811 O O . GLU A 1 97 ? -6.221 -2.900 19.569 1.00 94.00 97 GLU A O 1
ATOM 816 N N . GLY A 1 98 ? -7.651 -4.614 19.351 1.00 92.94 98 GLY A N 1
ATOM 817 C CA . GLY A 1 98 ? -8.829 -3.778 19.148 1.00 92.94 98 GLY A CA 1
ATOM 818 C C . GLY A 1 98 ? -8.913 -3.106 17.778 1.00 92.94 98 GLY A C 1
ATOM 819 O O . GLY A 1 98 ? -9.890 -2.400 17.537 1.00 92.94 98 GLY A O 1
ATOM 820 N N . GLN A 1 99 ? -7.957 -3.312 16.866 1.00 95.75 99 GLN A N 1
ATOM 821 C CA . GLN A 1 99 ? -8.077 -2.848 15.484 1.00 95.75 99 GLN A CA 1
ATOM 822 C C . GLN A 1 99 ? -8.927 -3.804 14.647 1.00 95.75 99 GLN A C 1
ATOM 824 O O . GLN A 1 99 ? -8.830 -5.026 14.737 1.00 95.75 99 GLN A O 1
ATOM 829 N N . VAL A 1 100 ? -9.724 -3.231 13.750 1.00 95.25 100 VAL A N 1
ATOM 830 C CA . VAL A 1 100 ? -10.461 -3.954 12.717 1.00 95.25 100 VAL A CA 1
ATOM 831 C C . VAL A 1 100 ? -10.246 -3.301 11.360 1.00 95.25 100 VAL A C 1
ATOM 833 O O . VAL A 1 100 ? -10.136 -2.079 11.219 1.00 95.25 100 VAL A O 1
ATOM 836 N N . ASN A 1 101 ? -10.199 -4.134 10.328 1.00 95.38 101 ASN A N 1
ATOM 837 C CA . ASN A 1 101 ? -10.076 -3.673 8.955 1.00 95.38 101 ASN A CA 1
ATOM 838 C C . ASN A 1 101 ? -11.398 -3.055 8.481 1.00 95.38 101 ASN A C 1
ATOM 840 O O . ASN A 1 101 ? -12.433 -3.721 8.484 1.00 95.38 101 ASN A O 1
ATOM 844 N N . LEU A 1 102 ? -11.360 -1.787 8.064 1.00 94.12 102 LEU A N 1
ATOM 845 C CA . LEU A 1 102 ? -12.522 -1.110 7.489 1.00 94.12 102 LEU A CA 1
ATOM 846 C C . LEU A 1 102 ? -12.559 -1.239 5.961 1.00 94.12 102 LEU A C 1
ATOM 848 O O . LEU A 1 102 ? -13.619 -1.487 5.389 1.00 94.12 102 LEU A O 1
ATOM 852 N N . LYS A 1 10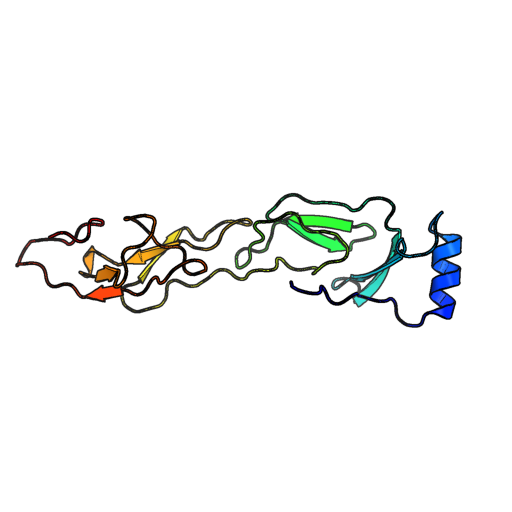3 ? -11.417 -1.051 5.290 1.00 95.06 103 LYS A N 1
ATOM 853 C CA . LYS A 1 103 ? -11.280 -1.203 3.833 1.00 95.06 103 LYS A CA 1
ATOM 854 C C . LYS A 1 103 ? -9.899 -1.740 3.504 1.00 95.06 103 LYS A C 1
ATOM 856 O O . LYS A 1 103 ? -8.910 -1.153 3.923 1.00 95.06 103 LYS A O 1
ATOM 861 N N . ASN A 1 104 ? -9.831 -2.727 2.612 1.00 93.94 104 ASN A N 1
ATOM 862 C CA . ASN A 1 104 ? -8.597 -3.367 2.122 1.00 93.94 104 ASN A CA 1
ATOM 863 C C . ASN A 1 104 ? -7.642 -2.464 1.311 1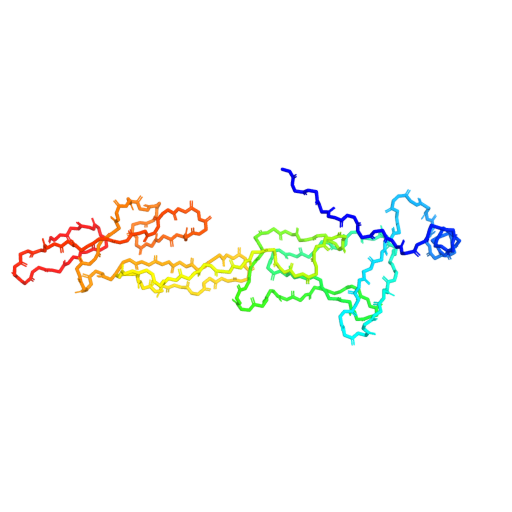.00 93.94 104 ASN A C 1
ATOM 865 O O . ASN A 1 104 ? -6.660 -2.954 0.748 1.00 93.94 104 ASN A O 1
ATOM 869 N N . GLY A 1 105 ? -7.933 -1.170 1.190 1.00 93.06 105 GLY A N 1
ATOM 870 C CA . GLY A 1 105 ? -7.219 -0.272 0.290 1.00 93.06 105 GLY A CA 1
ATOM 871 C C . GLY A 1 105 ? -7.456 -0.600 -1.183 1.00 93.06 105 GLY A C 1
ATOM 872 O O . GLY A 1 105 ? -8.268 -1.453 -1.545 1.00 93.06 105 GLY A O 1
ATOM 873 N N . THR A 1 106 ? -6.727 0.083 -2.054 1.00 95.31 106 THR A N 1
ATOM 874 C CA . THR A 1 106 ? -6.838 -0.055 -3.514 1.00 95.31 106 THR A CA 1
ATOM 875 C C . THR A 1 106 ? -5.453 -0.250 -4.117 1.00 95.31 106 THR A C 1
ATOM 877 O O . THR A 1 106 ? -4.475 -0.409 -3.395 1.00 95.31 106 THR A O 1
ATOM 880 N N . THR A 1 107 ? -5.330 -0.244 -5.440 1.00 94.31 107 THR A N 1
ATOM 881 C CA . THR A 1 107 ? -4.010 -0.220 -6.076 1.00 94.31 107 THR A CA 1
ATOM 882 C C . THR A 1 107 ? -3.296 1.122 -5.893 1.00 94.31 107 THR A C 1
ATOM 884 O O . THR A 1 107 ? -2.088 1.184 -6.086 1.00 94.31 107 THR A O 1
ATOM 887 N N . ILE A 1 108 ? -3.993 2.190 -5.487 1.00 94.50 108 ILE A N 1
ATOM 888 C CA . ILE A 1 108 ? -3.417 3.532 -5.285 1.00 94.50 108 ILE A CA 1
ATOM 889 C C . ILE A 1 108 ? -3.336 3.954 -3.819 1.00 94.50 108 ILE A C 1
ATOM 891 O O . ILE A 1 108 ? -2.734 4.981 -3.523 1.00 94.50 108 ILE A O 1
ATOM 895 N N . SER A 1 109 ? -3.933 3.194 -2.904 1.00 94.75 109 SER A N 1
ATOM 896 C CA . SER A 1 109 ? -4.057 3.580 -1.502 1.00 94.75 109 SER A CA 1
ATOM 897 C C . SER A 1 109 ? -3.873 2.395 -0.567 1.00 94.75 109 SER A C 1
ATOM 899 O O . SER A 1 109 ? -4.270 1.269 -0.881 1.00 94.75 109 SER A O 1
ATOM 901 N N . ASP A 1 110 ? -3.348 2.691 0.613 1.00 96.06 110 ASP A N 1
ATOM 902 C CA . ASP A 1 110 ? -3.224 1.737 1.704 1.00 96.06 110 ASP A CA 1
ATOM 903 C C . ASP A 1 110 ? -4.594 1.293 2.264 1.00 96.06 110 ASP A C 1
ATOM 905 O O . ASP A 1 110 ? -5.646 1.858 1.929 1.00 96.06 110 ASP A O 1
ATOM 909 N N . ARG A 1 111 ? -4.571 0.252 3.101 1.00 94.81 111 ARG A N 1
ATOM 910 C CA . ARG A 1 111 ? -5.677 -0.222 3.934 1.00 94.81 111 ARG A CA 1
ATOM 911 C C . ARG A 1 111 ? -6.078 0.863 4.939 1.00 94.81 111 ARG A C 1
ATOM 913 O O . ARG A 1 111 ? -5.242 1.621 5.418 1.00 94.81 111 ARG A O 1
ATOM 920 N N . THR A 1 112 ? -7.366 0.927 5.267 1.00 96.12 112 THR A N 1
ATOM 921 C CA . THR A 1 112 ? -7.869 1.778 6.354 1.00 96.12 112 THR A CA 1
ATOM 922 C C . THR A 1 112 ? -8.306 0.908 7.520 1.00 96.12 112 THR A C 1
ATOM 924 O O . THR A 1 112 ? -9.096 -0.025 7.322 1.00 96.12 112 THR A O 1
ATOM 927 N N . CYS A 1 113 ? -7.850 1.244 8.720 1.00 96.00 113 CYS A N 1
ATOM 928 C CA . CYS A 1 113 ? -8.196 0.547 9.954 1.00 96.00 113 CYS A CA 1
ATOM 929 C C . CYS A 1 113 ? -9.139 1.401 10.805 1.00 96.00 113 CYS A C 1
ATOM 931 O O . CYS A 1 113 ? -9.214 2.618 10.646 1.00 96.00 113 CYS A O 1
ATOM 933 N N . ARG A 1 114 ? -9.873 0.770 11.717 1.00 94.81 114 ARG A N 1
ATOM 934 C CA . ARG A 1 114 ? -10.603 1.463 12.784 1.00 94.81 114 ARG A CA 1
ATOM 935 C C . ARG A 1 114 ? -10.522 0.676 14.080 1.00 94.81 114 ARG A C 1
ATOM 937 O O . ARG A 1 114 ? -10.277 -0.524 14.031 1.00 94.81 114 ARG A O 1
ATOM 944 N N . CYS A 1 115 ? -10.790 1.317 15.208 1.00 94.25 115 CYS A N 1
ATOM 945 C CA . CYS A 1 115 ? -10.960 0.586 16.457 1.00 94.25 115 CYS A CA 1
ATOM 946 C C . CYS A 1 115 ? -12.330 -0.107 16.517 1.00 94.25 115 CYS A C 1
ATOM 948 O O . CYS A 1 115 ? -13.331 0.371 15.963 1.00 94.25 115 CYS A O 1
ATOM 950 N N . ASP A 1 116 ? -12.377 -1.257 17.182 1.00 93.12 116 ASP A N 1
ATOM 951 C CA . ASP A 1 116 ? -13.604 -1.976 17.476 1.00 93.12 116 ASP A CA 1
ATOM 952 C C . ASP A 1 116 ? -14.372 -1.288 18.605 1.00 93.12 116 ASP A C 1
ATOM 954 O O . ASP A 1 116 ? -14.266 -1.625 19.786 1.00 93.12 116 ASP A O 1
ATOM 958 N N . TYR A 1 117 ? -15.197 -0.324 18.214 1.00 89.56 117 TYR A N 1
ATOM 959 C CA . TYR A 1 117 ? -16.061 0.388 19.142 1.00 89.56 117 TYR A CA 1
ATOM 960 C C . TYR A 1 117 ? -17.063 -0.528 19.866 1.00 89.56 117 TYR A C 1
ATOM 962 O O . TYR A 1 117 ? -17.460 -0.219 20.987 1.00 89.56 117 TYR A O 1
ATOM 970 N N . THR A 1 118 ? -17.437 -1.677 19.281 1.00 87.88 118 THR A N 1
ATOM 971 C CA . THR A 1 118 ? -18.337 -2.641 19.943 1.00 87.88 118 THR A CA 1
ATOM 972 C C . THR A 1 118 ? -17.630 -3.410 21.056 1.00 87.88 118 THR A C 1
ATOM 974 O O . THR A 1 118 ? -18.233 -3.687 22.089 1.00 87.88 118 THR A O 1
ATOM 977 N N . GLY A 1 119 ? -16.326 -3.652 20.896 1.00 87.81 119 GLY A N 1
ATOM 978 C CA . GLY A 1 119 ? -15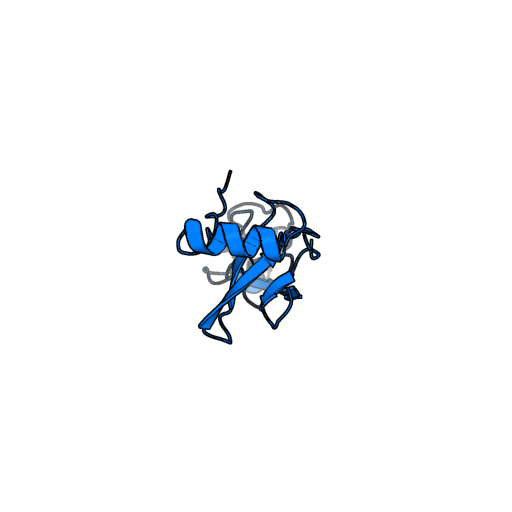.428 -4.143 21.942 1.00 87.81 119 GLY A CA 1
ATOM 979 C C . GLY A 1 119 ? -14.968 -3.068 22.937 1.00 87.81 119 GLY A C 1
ATOM 980 O O . GLY A 1 119 ? -14.179 -3.365 23.838 1.00 87.81 119 GLY A O 1
ATOM 981 N N . GLY A 1 120 ? -15.448 -1.827 22.790 1.00 90.12 120 GLY A N 1
ATOM 982 C CA . GLY A 1 120 ? -15.086 -0.695 23.640 1.00 90.12 120 GLY A CA 1
ATOM 983 C C . GLY A 1 120 ? -13.716 -0.093 23.328 1.00 90.12 120 GLY A C 1
ATOM 984 O O . GLY A 1 120 ? -13.126 0.532 24.202 1.00 90.12 120 GLY A O 1
ATOM 985 N N . TYR A 1 121 ? -13.178 -0.269 22.121 1.00 92.56 121 TYR A N 1
ATOM 986 C CA . TYR A 1 121 ? -11.882 0.296 21.738 1.00 92.56 121 TYR A CA 1
ATOM 987 C C . TYR A 1 121 ? -12.028 1.657 21.047 1.00 92.56 121 TYR A C 1
ATOM 989 O O . TYR A 1 121 ? -12.830 1.811 20.128 1.00 92.56 121 TYR A O 1
ATOM 997 N N . ALA A 1 122 ? -11.215 2.635 21.448 1.00 92.19 122 ALA A N 1
ATOM 998 C CA . ALA A 1 122 ? -11.066 3.940 20.797 1.00 92.19 122 ALA A CA 1
ATOM 999 C C . ALA A 1 122 ? -9.611 4.176 20.385 1.00 92.19 122 ALA A C 1
ATOM 1001 O O . ALA A 1 122 ? -8.705 3.552 20.930 1.00 92.19 122 ALA A O 1
ATOM 1002 N N . PHE A 1 123 ? -9.378 5.090 19.440 1.00 92.75 123 PHE A N 1
ATOM 1003 C CA . PHE A 1 123 ? -8.013 5.430 19.043 1.00 92.75 123 PHE A CA 1
ATOM 1004 C C . PHE A 1 123 ? -7.278 6.150 20.170 1.00 92.75 123 PHE A C 1
ATOM 1006 O O . PHE A 1 123 ? -7.835 7.067 20.772 1.00 92.75 123 PHE A O 1
ATOM 1013 N N . VAL A 1 124 ? -6.021 5.769 20.402 1.00 91.44 124 VAL A N 1
ATOM 1014 C CA . VAL A 1 124 ? -5.106 6.452 21.331 1.00 91.44 124 VAL A CA 1
ATOM 1015 C C . VAL A 1 124 ? -4.904 7.897 20.887 1.00 91.44 124 VAL A C 1
ATOM 1017 O O . VAL A 1 124 ? -5.071 8.828 21.675 1.00 91.44 124 VAL A O 1
ATOM 1020 N N . THR A 1 125 ? -4.615 8.074 19.599 1.00 90.06 125 THR A N 1
ATOM 1021 C CA . THR A 1 125 ? -4.452 9.375 18.957 1.00 90.06 125 THR A CA 1
ATOM 1022 C C . THR A 1 125 ? -5.647 9.637 18.051 1.00 90.06 125 THR A C 1
ATOM 1024 O O . THR A 1 125 ? -6.045 8.769 17.280 1.00 90.06 125 THR A O 1
ATOM 1027 N N . LYS A 1 126 ? -6.248 10.832 18.117 1.00 89.38 126 LYS A N 1
ATOM 1028 C CA . LYS A 1 126 ? -7.372 11.167 17.234 1.00 89.38 126 LYS A CA 1
ATOM 1029 C C . LYS A 1 126 ? -6.903 11.166 15.768 1.00 89.38 126 LYS A C 1
ATOM 1031 O O . LYS A 1 126 ? -6.068 12.008 15.435 1.00 89.38 126 LYS A O 1
ATOM 1036 N N . PRO A 1 127 ? -7.453 10.296 14.902 1.00 92.38 127 PRO A N 1
ATOM 1037 C CA . PRO A 1 127 ? -7.065 10.252 13.498 1.00 92.38 127 PRO A CA 1
ATOM 1038 C C . PRO A 1 127 ? -7.601 11.457 12.722 1.00 92.38 127 PRO A C 1
ATOM 1040 O O . PRO A 1 127 ? -8.547 12.134 13.150 1.00 92.38 127 PRO A O 1
ATOM 1043 N N . ALA A 1 128 ? -7.045 11.680 11.532 1.00 92.12 128 ALA A N 1
ATOM 1044 C CA . ALA A 1 128 ? -7.504 12.718 10.612 1.00 92.12 128 ALA A CA 1
ATOM 1045 C C . ALA A 1 128 ? -8.982 12.535 10.215 1.00 92.12 128 ALA A C 1
ATOM 1047 O O . ALA A 1 128 ? -9.726 13.512 10.099 1.00 92.12 128 ALA A O 1
ATOM 1048 N N . ASN A 1 129 ? -9.428 11.286 10.041 1.00 91.75 129 ASN A N 1
ATOM 1049 C CA . ASN A 1 129 ? -10.835 10.946 9.855 1.00 91.75 129 ASN A CA 1
ATOM 1050 C C . ASN A 1 129 ? -11.379 10.231 11.094 1.00 91.75 129 ASN A C 1
ATOM 1052 O O . ASN A 1 129 ? -10.913 9.165 11.460 1.00 91.75 129 ASN A O 1
ATOM 1056 N N . ILE A 1 130 ? -12.434 10.762 11.707 1.00 86.25 130 ILE A N 1
ATOM 1057 C CA . ILE A 1 130 ? -12.962 10.222 12.969 1.00 86.25 130 ILE A CA 1
ATOM 1058 C C . ILE A 1 130 ? -13.409 8.748 12.896 1.00 86.25 130 ILE A C 1
ATOM 1060 O O . ILE A 1 130 ? -13.450 8.069 13.916 1.00 86.25 130 ILE A O 1
ATOM 1064 N N . CYS A 1 131 ? -13.728 8.241 11.703 1.00 88.19 131 CYS A N 1
ATOM 1065 C CA . CYS A 1 131 ? -14.215 6.878 11.510 1.00 88.19 131 CYS A CA 1
ATOM 1066 C C . CYS A 1 131 ? -13.109 5.856 11.220 1.00 88.19 131 CYS A C 1
ATOM 1068 O O . CYS A 1 131 ? -13.370 4.655 11.316 1.00 88.19 131 CYS A O 1
ATOM 1070 N N . PHE A 1 132 ? -11.925 6.295 10.785 1.00 93.50 132 PHE A N 1
ATOM 1071 C CA . PHE A 1 132 ? -10.841 5.406 10.372 1.00 93.50 132 PHE A CA 1
ATOM 1072 C C . PHE A 1 132 ? -9.491 6.112 10.337 1.00 93.50 132 PHE A C 1
ATOM 1074 O O . PHE A 1 132 ? -9.411 7.316 10.136 1.00 93.50 132 PHE A O 1
ATOM 1081 N N . CYS A 1 133 ? -8.431 5.325 10.411 1.00 94.44 133 CYS A N 1
ATOM 1082 C CA . CYS A 1 133 ? -7.062 5.777 10.240 1.00 94.44 133 CYS A CA 1
ATOM 1083 C C . CYS A 1 133 ? -6.408 5.080 9.036 1.00 94.44 133 CYS A C 1
ATOM 1085 O O . CYS A 1 133 ? -6.852 4.007 8.596 1.00 94.44 133 CYS A O 1
ATOM 1087 N N . VAL A 1 134 ? -5.353 5.687 8.497 1.00 95.62 134 VAL A N 1
ATOM 1088 C CA . VAL A 1 134 ? -4.499 5.091 7.458 1.00 95.62 134 VAL A CA 1
ATOM 1089 C C . VAL A 1 134 ? -3.130 4.774 8.073 1.00 95.62 134 VAL A C 1
ATOM 1091 O O . VAL A 1 134 ? -2.348 5.703 8.270 1.00 95.62 134 VAL A O 1
ATOM 1094 N N . PRO A 1 135 ? -2.782 3.500 8.344 1.00 93.94 135 PRO A N 1
ATOM 1095 C CA . PRO A 1 135 ? -1.584 3.184 9.133 1.00 93.94 135 PRO A CA 1
ATOM 1096 C C . PRO A 1 135 ? -0.264 3.641 8.498 1.00 93.94 135 PRO A C 1
ATOM 1098 O O . PRO A 1 135 ? 0.695 3.938 9.200 1.00 93.94 135 PRO A O 1
ATOM 1101 N N . SER A 1 136 ? -0.198 3.750 7.167 1.00 91.19 136 SER A N 1
ATOM 1102 C CA . SER A 1 136 ? 0.980 4.312 6.482 1.00 91.19 136 SER A CA 1
ATOM 1103 C C . SER A 1 136 ? 1.156 5.827 6.650 1.00 91.19 136 SER A C 1
ATOM 1105 O O . SER A 1 136 ? 2.159 6.368 6.184 1.00 91.19 136 SER A O 1
ATOM 1107 N N . GLN A 1 137 ? 0.198 6.527 7.260 1.00 92.44 137 GLN A N 1
ATOM 1108 C CA . GLN A 1 137 ? 0.197 7.988 7.401 1.00 92.44 137 GLN A CA 1
ATOM 1109 C C . GLN A 1 137 ? 0.126 8.453 8.856 1.00 92.44 137 GLN A C 1
ATOM 1111 O O . GLN A 1 137 ? 0.625 9.533 9.165 1.00 92.44 137 GLN A O 1
ATOM 1116 N N . GLU A 1 138 ? -0.498 7.673 9.736 1.00 93.31 138 GLU A N 1
ATOM 1117 C CA . GLU A 1 138 ? -0.766 8.071 11.116 1.00 93.31 138 GLU A CA 1
ATOM 1118 C C . GLU A 1 138 ? -0.772 6.873 12.073 1.00 93.31 138 GLU A C 1
ATOM 1120 O O . GLU A 1 138 ? -0.846 5.717 11.656 1.00 93.31 138 GLU A O 1
ATOM 1125 N N . ASP A 1 139 ? -0.703 7.169 13.371 1.00 91.75 139 ASP A N 1
ATOM 1126 C CA . ASP A 1 139 ? -0.840 6.173 14.430 1.00 91.75 139 ASP A CA 1
ATOM 1127 C C . ASP A 1 139 ? -2.289 5.666 14.514 1.00 91.75 139 ASP A C 1
ATOM 1129 O O . ASP A 1 139 ? -3.231 6.431 14.727 1.00 91.75 139 ASP A O 1
ATOM 1133 N N . CYS A 1 140 ? -2.445 4.355 14.355 1.00 94.06 140 CYS A N 1
ATOM 1134 C CA . CYS A 1 140 ? -3.721 3.650 14.376 1.00 94.06 140 CYS A CA 1
ATOM 1135 C C . CYS A 1 140 ? -3.984 2.906 15.693 1.00 94.06 140 CYS A C 1
ATOM 1137 O O . CYS A 1 140 ? -4.957 2.149 15.775 1.00 94.06 140 CYS A O 1
ATOM 1139 N N . SER A 1 141 ? -3.132 3.081 16.706 1.00 94.25 141 SER A N 1
ATOM 1140 C CA . SER A 1 141 ? -3.215 2.349 17.970 1.00 94.25 141 SER A CA 1
ATOM 1141 C C . SER A 1 141 ? -4.571 2.542 18.650 1.00 94.25 141 SER A C 1
ATOM 1143 O O . SER A 1 141 ? -5.118 3.650 18.699 1.00 94.25 141 SER A O 1
ATOM 1145 N N . CYS A 1 142 ? -5.103 1.464 19.223 1.00 94.25 142 CYS A N 1
ATOM 1146 C CA . CYS A 1 142 ? -6.361 1.469 19.959 1.00 94.25 142 CYS A CA 1
ATOM 1147 C C . CYS A 1 142 ? -6.121 1.228 21.453 1.00 94.25 142 CYS A C 1
ATOM 1149 O O . CYS A 1 142 ? -5.227 0.484 21.844 1.00 94.25 142 CYS A O 1
ATOM 1151 N N . PHE A 1 143 ? -6.958 1.822 22.298 1.00 93.19 143 PHE A N 1
ATOM 1152 C CA . PHE A 1 143 ? -7.028 1.514 23.722 1.00 93.19 143 PHE A CA 1
ATOM 1153 C C . PHE A 1 143 ? -8.463 1.189 24.119 1.00 93.19 143 PHE A C 1
ATOM 1155 O O . PHE A 1 143 ? -9.424 1.658 23.504 1.00 93.19 143 PHE A O 1
ATOM 1162 N N . LYS A 1 144 ? -8.614 0.394 25.176 1.00 92.06 144 LYS A N 1
ATOM 1163 C CA . LYS A 1 144 ? -9.923 0.026 25.704 1.00 92.06 144 LYS A CA 1
ATOM 1164 C C . LYS A 1 144 ? -10.476 1.147 26.581 1.0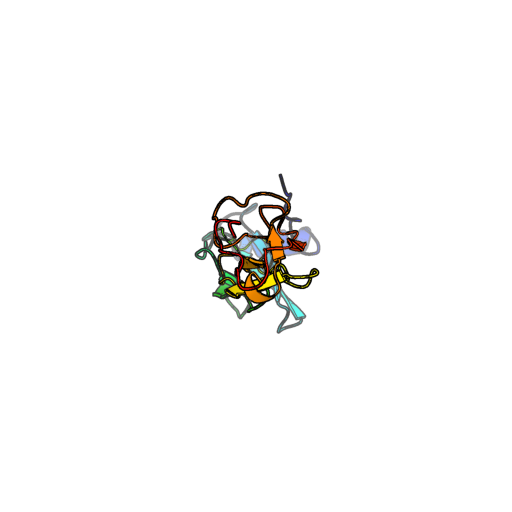0 92.06 144 LYS A C 1
ATOM 1166 O O . LYS A 1 144 ? -9.878 1.513 27.591 1.00 92.06 144 LYS A O 1
ATOM 1171 N N . LYS A 1 145 ? -11.632 1.683 26.204 1.00 86.62 145 LYS A N 1
ATOM 1172 C CA . LYS A 1 145 ? -12.377 2.693 26.948 1.00 86.62 145 LYS A CA 1
ATOM 1173 C C . LYS A 1 145 ? -13.589 2.051 27.612 1.00 86.62 145 LYS A C 1
ATOM 1175 O O . LYS A 1 145 ? -14.421 1.424 26.963 1.00 86.62 145 LYS A O 1
ATOM 1180 N N . HIS A 1 146 ? -13.706 2.244 28.919 1.00 83.19 146 HIS A N 1
ATOM 1181 C CA . HIS A 1 146 ? -14.859 1.782 29.680 1.00 83.19 146 HIS A CA 1
ATOM 1182 C C . HIS A 1 146 ? -15.997 2.810 29.584 1.00 83.19 146 HIS A C 1
ATOM 1184 O O . HIS A 1 146 ? -15.858 3.931 30.073 1.00 83.19 146 HIS A O 1
ATOM 1190 N N . CYS A 1 147 ? -17.106 2.431 28.944 1.00 81.56 147 CYS A N 1
ATOM 1191 C CA . CYS A 1 147 ? -18.382 3.151 29.017 1.00 81.56 147 CYS A CA 1
ATOM 1192 C C . CYS A 1 147 ? -19.215 2.641 30.206 1.00 81.56 147 CYS A C 1
ATOM 1194 O O . CYS A 1 147 ? -18.929 1.564 30.739 1.00 81.56 147 CYS A O 1
ATOM 1196 N N . LYS A 1 148 ? -20.232 3.398 30.649 1.00 81.94 148 LYS A N 1
ATOM 1197 C CA . LYS A 1 148 ? -21.149 2.904 31.692 1.00 81.94 148 LYS A CA 1
ATOM 1198 C C . LYS A 1 148 ? -21.939 1.705 31.164 1.00 81.94 148 LYS A C 1
ATOM 1200 O O . LYS A 1 148 ? -22.070 1.512 29.956 1.00 81.94 148 LYS A O 1
ATOM 1205 N N . GLU A 1 149 ? -22.478 0.888 32.068 1.00 71.44 149 GLU A N 1
ATOM 1206 C CA . GLU A 1 149 ? -23.301 -0.257 31.676 1.00 71.44 149 GLU A CA 1
ATOM 1207 C C . GLU A 1 149 ? -24.429 0.185 30.725 1.00 71.44 149 GLU A C 1
ATOM 1209 O O . GLU A 1 149 ? -25.213 1.071 31.064 1.00 71.44 149 GLU A O 1
ATOM 1214 N N . LYS A 1 150 ? -24.516 -0.475 29.556 1.00 73.38 150 LYS A N 1
ATOM 1215 C CA . LYS A 1 150 ? -25.463 -0.237 28.439 1.00 73.38 150 LYS A CA 1
ATOM 1216 C C . LYS A 1 150 ? -25.113 0.894 27.461 1.00 73.38 150 LYS A C 1
ATOM 1218 O O . LYS A 1 150 ? -25.831 1.053 26.477 1.00 73.38 150 LYS A O 1
ATOM 1223 N N . GLU A 1 151 ? -24.023 1.628 27.667 1.00 77.38 151 GLU A N 1
ATOM 1224 C CA . GLU A 1 151 ? -23.512 2.592 26.682 1.00 77.38 151 GLU A CA 1
ATOM 1225 C C . GLU A 1 151 ? -22.536 1.905 25.710 1.00 77.38 151 GLU A C 1
ATOM 1227 O O . GLU A 1 151 ? -21.699 1.096 26.118 1.00 77.38 151 GLU A O 1
ATOM 1232 N N . ILE A 1 152 ? -22.639 2.223 24.415 1.00 77.94 152 ILE A N 1
ATOM 1233 C CA . ILE A 1 152 ? -21.727 1.730 23.372 1.00 77.94 152 ILE A CA 1
ATOM 1234 C C . ILE A 1 152 ? -20.867 2.897 22.912 1.00 77.94 152 ILE A C 1
ATOM 1236 O O . ILE A 1 152 ? -21.377 3.980 22.627 1.00 77.94 152 ILE A O 1
ATOM 1240 N N . LEU A 1 153 ? -19.564 2.658 22.795 1.00 81.38 153 LEU A N 1
ATOM 1241 C CA . LEU A 1 153 ? -18.646 3.657 22.284 1.00 81.38 153 LEU A CA 1
ATOM 1242 C C . LEU A 1 153 ? -18.992 3.995 20.828 1.00 81.38 153 LEU A C 1
ATOM 1244 O O . LEU A 1 153 ? -19.178 3.122 19.983 1.00 81.38 153 LEU A O 1
ATOM 1248 N N . THR A 1 154 ? -19.083 5.279 20.521 1.00 82.44 154 THR A N 1
ATOM 1249 C CA . THR A 1 154 ? -19.319 5.773 19.163 1.00 82.44 154 THR A CA 1
ATOM 1250 C C . THR A 1 154 ? -17.994 6.020 18.437 1.00 82.44 154 THR A C 1
ATOM 1252 O O . THR A 1 154 ? -16.962 6.229 19.085 1.00 82.44 154 THR A O 1
ATOM 1255 N N . PRO A 1 155 ? -17.998 6.115 17.091 1.00 74.00 155 PRO A N 1
ATOM 1256 C CA . PRO A 1 155 ? -16.828 6.573 16.340 1.00 74.00 155 PRO A CA 1
ATOM 1257 C C . PRO A 1 155 ? -16.309 7.940 16.799 1.00 74.00 155 PRO A C 1
ATOM 1259 O O . PRO A 1 155 ? -15.113 8.201 16.751 1.00 74.00 155 PRO A O 1
ATOM 1262 N N . GLY A 1 156 ? -17.199 8.780 17.343 1.00 76.38 156 GLY A N 1
ATOM 1263 C CA . GLY A 1 156 ? -16.870 10.054 17.979 1.00 76.38 156 GLY A CA 1
ATOM 1264 C C . GLY A 1 156 ? -16.079 9.950 19.286 1.00 76.38 156 GLY A C 1
ATOM 1265 O O . GLY A 1 156 ? -15.830 10.975 19.915 1.00 76.38 156 GLY A O 1
ATOM 1266 N N . MET A 1 157 ? -15.697 8.739 19.704 1.00 74.56 157 MET A N 1
ATOM 1267 C CA . MET A 1 157 ? -15.044 8.437 20.981 1.00 74.56 157 MET A CA 1
ATOM 1268 C C . MET A 1 157 ? -15.900 8.801 22.200 1.00 74.56 157 MET A C 1
ATOM 1270 O O . MET A 1 157 ? -15.376 8.988 23.302 1.00 74.56 157 MET A O 1
ATOM 1274 N N . GLN A 1 158 ? -17.215 8.895 22.018 1.00 78.50 158 GLN A N 1
ATOM 1275 C CA . GLN A 1 158 ? -18.181 9.202 23.069 1.00 78.50 158 GLN A CA 1
ATOM 1276 C C . GLN A 1 158 ? -18.937 7.937 23.458 1.00 78.50 158 GLN A C 1
ATOM 1278 O O . GLN A 1 158 ? -19.337 7.173 22.578 1.00 78.50 158 GLN A O 1
ATOM 1283 N N . CYS A 1 159 ? -19.078 7.745 24.763 1.00 79.12 159 CYS A N 1
ATOM 1284 C CA . CYS A 1 159 ? -20.199 7.028 25.347 1.00 79.12 159 CYS A CA 1
ATOM 1285 C C . CYS A 1 159 ? -21.321 8.084 25.470 1.00 79.12 159 CYS A C 1
ATOM 1287 O O . CYS A 1 159 ? -22.471 7.758 25.141 1.00 79.12 159 CYS A O 1
#

Organism: Mytilus galloprovincialis (NCBI:txid29158)

Foldseek 3Di:
DDDFPQQADPDDPVVQVVCVVPPVDGPPQKGWDQAPVVRDIDIGGVPDQPWDAWQWFWHDDVDTDTDGADLQAAGQGTDTPRHDRHHDDGADDQPPPQKDWPASAGNNAHTKIAGNQQQQKHAPDCAPDLGTHRVVVDRRDIDHDDDPPPDTQDSNRHD

Radius of gyration: 23.09 Å; chains: 1; bounding box: 57×28×65 Å